Protein AF-A0A7S0J9E9-F1 (afdb_monomer)

Mean predicted aligned error: 8.23 Å

Foldseek 3Di:
DADQQWWFCWQNDTDGNVPDDQQIWFQFPDPPDRTDGRHDDDDDDDDDDQDADQQQWDFDDDPPGGTTITGSDGPLCSVVSNDCNLVVFLLSVVCVVCVPLNVVCCVPPNVVVCVVCVVVLSVCCVPDDPVVNVVVVNVVRVVNNVSSVVSVVVVCVVVVVVVVVVVVVVVVD

Structure (mmCIF, N/CA/C/O backbone):
data_AF-A0A7S0J9E9-F1
#
_entry.id   AF-A0A7S0J9E9-F1
#
loop_
_atom_site.group_PDB
_atom_site.id
_atom_site.type_symbol
_atom_site.label_atom_id
_atom_site.label_alt_id
_atom_site.label_comp_id
_atom_site.label_asym_id
_atom_site.label_entity_id
_atom_site.label_seq_id
_atom_site.pdbx_PDB_ins_code
_atom_site.Cartn_x
_atom_site.Cartn_y
_atom_site.Cartn_z
_atom_site.occupancy
_atom_site.B_iso_or_equiv
_atom_site.auth_seq_id
_atom_site.auth_comp_id
_atom_site.auth_asym_id
_atom_site.auth_atom_id
_atom_site.pdbx_PDB_model_num
ATOM 1 N N . GLU A 1 1 ? -8.603 9.777 10.491 1.00 87.94 1 GLU A N 1
ATOM 2 C CA . GLU A 1 1 ? -9.655 9.579 9.461 1.00 87.94 1 GLU A CA 1
ATOM 3 C C . GLU A 1 1 ? -9.074 8.746 8.320 1.00 87.94 1 GLU A C 1
ATOM 5 O O . GLU A 1 1 ? -7.906 8.942 8.015 1.00 87.94 1 GLU A O 1
ATOM 10 N N . VAL A 1 2 ? -9.827 7.817 7.723 1.00 92.00 2 VAL A N 1
ATOM 11 C CA . VAL A 1 2 ? -9.360 6.977 6.597 1.00 92.00 2 VAL A CA 1
ATOM 12 C C . VAL A 1 2 ? -10.491 6.732 5.595 1.00 92.00 2 VAL A C 1
ATOM 14 O O . VAL A 1 2 ? -11.665 6.909 5.934 1.00 92.00 2 VAL A O 1
ATOM 17 N N . THR A 1 3 ? -10.164 6.319 4.367 1.00 93.12 3 THR A N 1
ATOM 18 C CA . THR A 1 3 ? -11.179 5.934 3.375 1.00 93.12 3 THR A CA 1
ATOM 19 C C . THR A 1 3 ? -11.876 4.617 3.764 1.00 93.12 3 THR A C 1
ATOM 21 O O . THR A 1 3 ? -11.298 3.804 4.488 1.00 93.12 3 THR A O 1
ATOM 24 N N . PRO A 1 4 ? -13.118 4.360 3.301 1.00 95.06 4 PRO A N 1
ATOM 25 C CA . PRO A 1 4 ? -13.883 3.164 3.689 1.00 95.06 4 PRO A CA 1
ATOM 26 C C . PRO A 1 4 ? -13.249 1.816 3.297 1.00 95.06 4 PRO A C 1
ATOM 28 O O . PRO A 1 4 ? -13.615 0.772 3.841 1.00 95.06 4 PRO A O 1
ATOM 31 N N . ASP A 1 5 ? -12.346 1.818 2.323 1.00 93.44 5 ASP A N 1
ATOM 32 C CA . ASP A 1 5 ? -11.598 0.669 1.807 1.00 93.44 5 ASP A CA 1
ATOM 33 C C . ASP A 1 5 ? -10.178 0.550 2.380 1.00 93.44 5 ASP A C 1
ATOM 35 O O . ASP A 1 5 ? -9.480 -0.424 2.093 1.00 93.44 5 ASP A O 1
ATOM 39 N N . HIS A 1 6 ? -9.750 1.510 3.203 1.00 94.31 6 HIS A N 1
ATOM 40 C CA . HIS A 1 6 ? -8.458 1.461 3.871 1.00 94.31 6 HIS A CA 1
ATOM 41 C C . HIS A 1 6 ? -8.443 0.349 4.922 1.00 94.31 6 HIS A C 1
ATOM 43 O O . HIS A 1 6 ? -9.409 0.183 5.671 1.00 94.31 6 HIS A O 1
ATOM 49 N N . MET A 1 7 ? -7.356 -0.416 4.985 1.00 96.19 7 MET A N 1
ATOM 50 C CA . MET A 1 7 ? -7.278 -1.596 5.844 1.00 96.19 7 MET A CA 1
ATOM 51 C C . MET A 1 7 ? -6.747 -1.219 7.227 1.00 96.19 7 MET A C 1
ATOM 53 O O . MET A 1 7 ? -5.610 -0.773 7.367 1.00 96.19 7 MET A O 1
ATOM 57 N N . LEU A 1 8 ? -7.566 -1.427 8.254 1.00 96.50 8 LEU A N 1
ATOM 58 C CA . LEU A 1 8 ? -7.236 -1.192 9.660 1.00 96.50 8 LEU A CA 1
ATOM 59 C C . LEU A 1 8 ? -6.992 -2.526 10.364 1.00 96.50 8 LEU A C 1
ATOM 61 O O . LEU A 1 8 ? -7.658 -3.514 10.047 1.00 96.50 8 LEU A O 1
ATOM 65 N N . LEU A 1 9 ? -6.086 -2.560 11.343 1.00 96.25 9 LEU A N 1
ATOM 66 C CA . LEU A 1 9 ? -5.910 -3.738 12.191 1.00 96.25 9 LEU A CA 1
ATOM 67 C C . LEU A 1 9 ? -7.025 -3.773 13.252 1.00 96.25 9 LEU A C 1
ATOM 69 O O . LEU A 1 9 ? -6.912 -3.187 14.330 1.00 96.25 9 LEU A O 1
ATOM 73 N N . LEU A 1 10 ? -8.136 -4.422 12.896 1.00 96.38 10 LEU A N 1
ATOM 74 C CA . LEU A 1 10 ? -9.370 -4.509 13.673 1.00 96.38 10 LEU A CA 1
ATOM 75 C C . LEU A 1 10 ? -9.471 -5.869 14.357 1.00 96.38 10 LEU A C 1
ATOM 77 O O . LEU A 1 10 ? -9.453 -6.904 13.695 1.00 96.38 10 LEU A O 1
ATOM 81 N N . ASN A 1 11 ? -9.607 -5.882 15.683 1.00 96.06 11 ASN A N 1
ATOM 82 C CA . ASN A 1 11 ? -9.652 -7.110 16.485 1.00 96.06 11 ASN A CA 1
ATOM 83 C C . ASN A 1 11 ? -8.489 -8.074 16.153 1.00 96.06 11 ASN A C 1
ATOM 85 O O . ASN A 1 11 ? -8.671 -9.289 16.117 1.00 96.06 11 ASN A O 1
ATOM 89 N N . GLY A 1 12 ? -7.305 -7.525 15.856 1.00 94.12 12 GLY A N 1
ATOM 90 C CA . GLY A 1 12 ? -6.114 -8.294 15.483 1.00 94.12 12 GLY A CA 1
ATOM 91 C C . GLY A 1 12 ? -6.055 -8.776 14.027 1.00 94.12 12 GLY A C 1
ATOM 92 O O . GLY A 1 12 ? -5.113 -9.482 13.676 1.00 94.12 12 GLY A O 1
ATOM 93 N N . VAL A 1 13 ? -7.008 -8.402 13.164 1.00 94.50 13 VAL A N 1
ATOM 94 C CA . VAL A 1 13 ? -7.026 -8.780 11.739 1.00 94.50 13 VAL A CA 1
ATOM 95 C C . VAL A 1 13 ? -7.167 -7.544 10.853 1.00 94.50 13 VAL A C 1
ATOM 97 O O . VAL A 1 13 ? -7.962 -6.652 11.134 1.00 94.50 13 VAL A O 1
ATOM 100 N N . PHE A 1 14 ? -6.404 -7.481 9.759 1.00 95.75 14 PHE A N 1
ATOM 101 C CA . PHE A 1 14 ? -6.577 -6.416 8.774 1.00 95.75 14 PHE A CA 1
ATOM 102 C C . PHE A 1 14 ? -7.934 -6.544 8.078 1.00 95.75 14 PHE A C 1
ATOM 104 O O . PHE A 1 14 ? -8.204 -7.537 7.402 1.00 95.75 14 PHE A O 1
ATOM 111 N N . ALA A 1 15 ? -8.773 -5.523 8.224 1.00 96.38 15 ALA A N 1
ATOM 112 C CA . ALA A 1 15 ? -10.095 -5.450 7.617 1.00 96.38 15 ALA A CA 1
ATOM 113 C C . ALA A 1 15 ? -10.396 -4.014 7.151 1.00 96.38 15 ALA A C 1
ATOM 115 O O . ALA A 1 15 ? -9.875 -3.057 7.735 1.00 96.38 15 ALA A O 1
ATOM 116 N N . PRO A 1 16 ? -11.218 -3.830 6.104 1.00 96.56 16 PRO A N 1
ATOM 117 C CA . PRO A 1 16 ? -11.486 -2.503 5.567 1.00 96.56 16 PRO A CA 1
ATOM 118 C C . PRO A 1 16 ? -12.273 -1.656 6.572 1.00 96.56 16 PRO A C 1
ATOM 120 O O . PRO A 1 16 ? -13.172 -2.145 7.254 1.00 96.56 16 PRO A O 1
ATOM 123 N N . ALA A 1 17 ? -11.996 -0.356 6.636 1.00 95.56 17 ALA A N 1
ATOM 124 C CA . ALA A 1 17 ? -12.594 0.544 7.622 1.00 95.56 17 ALA A CA 1
ATOM 125 C C . ALA A 1 17 ? -14.136 0.516 7.626 1.00 95.56 17 ALA A C 1
ATOM 127 O O . ALA A 1 17 ? -14.756 0.644 8.680 1.00 95.56 17 ALA A O 1
ATOM 128 N N . ARG A 1 18 ? -14.788 0.261 6.481 1.00 96.25 18 ARG A N 1
ATOM 129 C CA . ARG A 1 18 ? -16.257 0.119 6.392 1.00 96.25 18 ARG A CA 1
ATOM 130 C C . ARG A 1 18 ? -16.844 -1.056 7.185 1.00 96.25 18 ARG A C 1
ATOM 132 O O . ARG A 1 18 ? -18.048 -1.075 7.459 1.00 96.25 18 ARG A O 1
ATOM 139 N N . THR A 1 19 ? -16.036 -2.050 7.553 1.00 96.44 19 THR A N 1
ATOM 140 C CA . THR A 1 19 ? -16.480 -3.165 8.402 1.00 96.44 19 THR A CA 1
ATOM 141 C C . THR A 1 19 ? -16.330 -2.867 9.890 1.00 96.44 19 THR A C 1
ATOM 143 O O . THR A 1 19 ? -16.837 -3.638 10.701 1.00 96.44 19 THR A O 1
ATOM 146 N N . ALA A 1 20 ? -15.698 -1.751 10.269 1.00 96.50 20 ALA A N 1
ATOM 147 C CA . ALA A 1 20 ? -15.583 -1.334 11.661 1.00 96.50 20 ALA A CA 1
ATOM 148 C C . ALA A 1 20 ? -16.963 -1.106 12.300 1.00 96.50 20 ALA A C 1
ATOM 150 O O . ALA A 1 20 ? -17.922 -0.683 11.644 1.00 96.50 20 ALA A O 1
ATOM 151 N N . ARG A 1 21 ? -17.073 -1.398 13.596 1.00 97.19 21 ARG A N 1
ATOM 152 C CA . ARG A 1 21 ? -18.290 -1.220 14.396 1.00 97.19 21 ARG A CA 1
ATOM 153 C C . ARG A 1 21 ? -17.914 -0.659 15.761 1.00 97.19 21 ARG A C 1
ATOM 155 O O . ARG A 1 21 ? -16.818 -0.916 16.250 1.00 97.19 21 ARG A O 1
ATOM 162 N N . VAL A 1 22 ? -18.840 0.074 16.375 1.00 97.88 22 VAL A N 1
ATOM 163 C CA . VAL A 1 22 ? -18.714 0.496 17.777 1.00 97.88 22 VAL A CA 1
ATOM 164 C C . VAL A 1 22 ? -18.476 -0.738 18.652 1.00 97.88 22 VAL A C 1
ATOM 166 O O . VAL A 1 22 ? -19.137 -1.761 18.475 1.00 97.88 22 VAL A O 1
ATOM 169 N N . GLY A 1 23 ? -17.501 -0.652 19.554 1.00 96.69 23 GLY A N 1
ATOM 170 C CA . GLY A 1 23 ? -17.049 -1.747 20.413 1.00 96.69 23 GLY A CA 1
ATOM 171 C C . GLY A 1 23 ? -15.959 -2.645 19.816 1.00 96.69 23 GLY A C 1
ATOM 172 O O . GLY A 1 23 ? -15.345 -3.398 20.566 1.00 96.69 23 GLY A O 1
ATOM 173 N N . ALA A 1 24 ? -15.667 -2.566 18.511 1.00 97.00 24 ALA A N 1
ATOM 174 C CA . ALA A 1 24 ? -14.496 -3.242 17.948 1.00 97.00 24 ALA A CA 1
ATOM 175 C C . ALA A 1 24 ? -13.194 -2.587 18.441 1.00 97.00 24 ALA A C 1
ATOM 177 O O . ALA A 1 24 ? -13.179 -1.406 18.792 1.00 97.00 24 ALA A O 1
ATOM 178 N N . LEU A 1 25 ? -12.105 -3.352 18.446 1.00 97.00 25 LEU A N 1
ATOM 179 C CA . LEU A 1 25 ? -10.788 -2.911 18.891 1.00 97.00 25 LEU A CA 1
ATOM 180 C C . LEU A 1 25 ? -9.916 -2.514 17.698 1.00 97.00 25 LEU A C 1
ATOM 182 O O . LEU A 1 25 ? -9.769 -3.283 16.752 1.00 97.00 25 LEU A O 1
ATOM 186 N N . LEU A 1 26 ? -9.311 -1.335 17.769 1.00 95.69 26 LEU A N 1
ATOM 187 C CA . LEU A 1 26 ? -8.249 -0.864 16.883 1.00 95.69 26 LEU A CA 1
ATOM 188 C C . LEU A 1 26 ? -6.906 -1.139 17.546 1.00 95.69 26 LEU A C 1
ATOM 190 O O . LEU A 1 26 ? -6.703 -0.695 18.674 1.00 95.69 26 LEU A O 1
ATOM 194 N N . SER A 1 27 ? -5.979 -1.817 16.873 1.00 96.19 27 SER A N 1
ATOM 195 C CA . SER A 1 27 ? -4.621 -1.960 17.409 1.00 96.19 27 SER A CA 1
ATOM 196 C C . SER A 1 27 ? -3.931 -0.603 17.508 1.00 96.19 27 SER A C 1
ATOM 198 O O . SER A 1 27 ? -3.865 0.154 16.534 1.00 96.19 27 SER A O 1
ATOM 200 N N . ALA A 1 28 ? -3.415 -0.310 18.697 1.00 93.31 28 ALA A N 1
ATOM 201 C CA . ALA A 1 28 ? -2.696 0.918 18.967 1.00 93.31 28 ALA A CA 1
ATOM 202 C C . ALA A 1 28 ? -1.300 0.866 18.334 1.00 93.31 28 ALA A C 1
ATOM 204 O O . ALA A 1 28 ? -0.635 -0.168 18.320 1.00 93.31 28 ALA A O 1
ATOM 205 N N . GLY A 1 29 ? -0.860 1.999 17.795 1.00 86.62 29 GLY A N 1
ATOM 206 C CA . GLY A 1 29 ? 0.518 2.221 17.362 1.00 86.62 29 G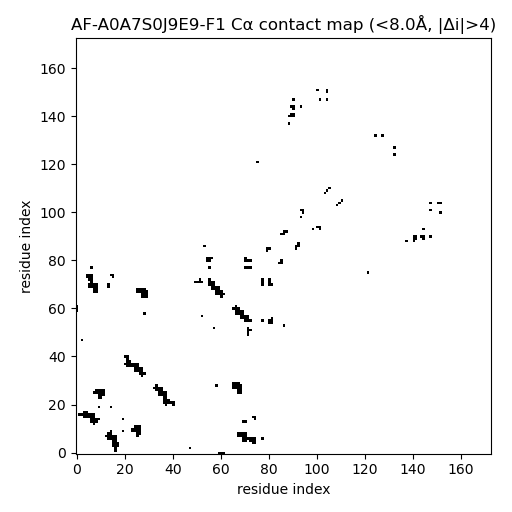LY A CA 1
ATOM 207 C C . GLY A 1 29 ? 1.382 2.913 18.417 1.00 86.62 29 GLY A C 1
ATOM 208 O O . GLY A 1 29 ? 2.577 3.100 18.198 1.00 86.62 29 GLY A O 1
ATOM 209 N N . ALA A 1 30 ? 0.777 3.336 19.529 1.00 78.69 30 ALA A N 1
ATOM 210 C CA . ALA A 1 30 ? 1.431 4.062 20.608 1.00 78.69 30 ALA A CA 1
ATOM 211 C C . ALA A 1 30 ? 1.802 3.123 21.772 1.00 78.69 30 ALA A C 1
ATOM 213 O O . ALA A 1 30 ? 1.050 2.197 22.059 1.00 78.69 30 ALA A O 1
ATOM 214 N N . PRO A 1 31 ? 2.894 3.386 22.518 1.00 73.06 31 PRO A N 1
ATOM 215 C CA . PRO A 1 31 ? 3.284 2.577 23.683 1.00 73.06 31 PRO A CA 1
ATOM 216 C C . PRO A 1 31 ? 2.304 2.640 24.866 1.00 73.06 31 PRO A C 1
ATOM 218 O O . PRO A 1 31 ? 2.503 1.966 25.872 1.00 73.06 31 PRO A O 1
ATOM 221 N N . THR A 1 32 ? 1.308 3.521 24.798 1.00 77.81 32 THR A N 1
ATOM 222 C CA . THR A 1 32 ? 0.388 3.854 25.891 1.00 77.81 32 THR A CA 1
ATOM 223 C C . THR A 1 32 ? -0.789 2.889 26.013 1.00 77.81 32 THR A C 1
ATOM 225 O O . THR A 1 32 ? -1.454 2.890 27.048 1.00 77.81 32 THR A O 1
ATOM 228 N N . ALA A 1 33 ? -1.050 2.069 24.994 1.00 81.38 33 ALA A N 1
ATOM 229 C CA . ALA A 1 33 ? -2.101 1.059 24.988 1.00 81.38 33 ALA A CA 1
ATOM 230 C C . ALA A 1 33 ? -1.781 -0.035 23.961 1.00 81.38 33 ALA A C 1
ATOM 232 O O . ALA A 1 33 ? -1.063 0.216 23.001 1.00 81.38 33 ALA A O 1
ATOM 233 N N . ASP A 1 34 ? -2.370 -1.222 24.119 1.00 87.62 34 ASP A N 1
ATOM 234 C CA . ASP A 1 34 ? -2.303 -2.280 23.098 1.00 87.62 34 ASP A CA 1
ATOM 235 C C . ASP A 1 34 ? -3.402 -2.109 22.029 1.00 87.62 34 ASP A C 1
ATOM 237 O O . ASP A 1 34 ? -3.234 -2.471 20.860 1.00 87.62 34 ASP A O 1
ATOM 241 N N . ALA A 1 35 ? -4.552 -1.546 22.421 1.00 93.25 35 ALA A N 1
ATOM 242 C CA . ALA A 1 35 ? -5.688 -1.301 21.541 1.00 93.25 35 ALA A CA 1
ATOM 243 C C . ALA A 1 35 ? -6.645 -0.225 22.082 1.00 93.25 35 ALA A C 1
ATOM 245 O O . ALA A 1 35 ? -6.725 0.008 23.288 1.00 93.25 35 ALA A O 1
ATOM 246 N N . TYR A 1 36 ? -7.439 0.360 21.183 1.00 93.94 36 TYR A N 1
ATOM 247 C CA . TYR A 1 36 ? -8.510 1.312 21.480 1.00 93.94 36 TYR A CA 1
ATOM 248 C C . TYR A 1 36 ? -9.870 0.752 21.063 1.00 93.94 36 TYR A C 1
ATOM 250 O O . TYR A 1 36 ? -10.032 0.276 19.940 1.00 93.94 36 TYR A O 1
ATOM 258 N N . ALA A 1 37 ? -10.877 0.843 21.932 1.00 95.75 37 ALA A N 1
ATOM 259 C CA . ALA A 1 37 ? -12.247 0.498 21.563 1.00 95.75 37 ALA A CA 1
ATOM 260 C C . ALA A 1 37 ? -12.900 1.633 20.761 1.00 95.75 37 ALA A C 1
ATOM 262 O O . ALA A 1 37 ? -12.851 2.800 21.155 1.00 95.75 37 ALA A O 1
ATOM 263 N N . ILE A 1 38 ? -13.561 1.294 19.655 1.00 96.12 38 ILE A N 1
ATOM 264 C CA . ILE A 1 38 ? -14.289 2.267 18.837 1.00 96.12 38 ILE A CA 1
ATOM 265 C C . ILE A 1 38 ? -15.531 2.728 19.599 1.00 96.12 38 ILE A C 1
ATOM 267 O O . ILE A 1 38 ? -16.494 1.976 19.738 1.00 96.12 38 ILE A O 1
ATOM 271 N N . ALA A 1 39 ? -15.533 3.977 20.058 1.00 96.25 39 ALA A N 1
ATOM 272 C CA . ALA A 1 39 ? -16.683 4.568 20.742 1.00 96.25 39 ALA A CA 1
ATOM 273 C C . ALA A 1 39 ? -17.746 5.103 19.766 1.00 96.25 39 ALA A C 1
ATOM 275 O O . ALA A 1 39 ? -18.941 5.037 20.046 1.00 96.25 39 ALA A O 1
ATOM 276 N N . ALA A 1 40 ? -17.319 5.626 18.615 1.00 95.31 40 ALA A N 1
ATOM 277 C CA . ALA A 1 40 ? -18.192 6.223 17.609 1.00 95.31 40 ALA A CA 1
ATOM 278 C C . ALA A 1 40 ? -17.564 6.138 16.212 1.00 95.31 40 ALA A C 1
ATOM 280 O O . ALA A 1 40 ? -16.347 6.023 16.072 1.00 95.31 40 ALA A O 1
ATOM 281 N N . ILE A 1 41 ? -18.406 6.219 15.179 1.00 95.38 41 ILE A N 1
ATOM 282 C CA . ILE A 1 41 ? -17.998 6.281 13.771 1.00 95.38 41 ILE A CA 1
ATOM 283 C C . ILE A 1 41 ? -18.737 7.451 13.123 1.00 95.38 41 ILE A C 1
ATOM 285 O O . ILE A 1 41 ? -19.947 7.598 13.294 1.00 95.38 41 ILE A O 1
ATOM 289 N N . SER A 1 42 ? -18.012 8.277 12.377 1.00 94.12 42 SER A N 1
ATOM 290 C CA . SER A 1 42 ? -18.554 9.403 11.620 1.00 94.12 42 SER A CA 1
ATOM 291 C C . SER A 1 42 ? -17.956 9.433 10.212 1.00 94.12 42 SER A C 1
ATOM 293 O O . SER A 1 42 ? -16.967 8.758 9.925 1.00 94.12 42 SER A O 1
ATOM 295 N N . HIS A 1 43 ? -18.579 10.198 9.313 1.00 92.88 43 HIS A N 1
ATOM 296 C CA . HIS A 1 43 ? -18.148 10.319 7.922 1.00 92.88 43 HIS A CA 1
ATOM 297 C C . HIS A 1 43 ? -17.827 11.771 7.581 1.00 92.88 43 HIS A C 1
ATOM 299 O O . HIS A 1 43 ? -18.576 12.686 7.924 1.00 92.88 43 HIS A O 1
ATOM 305 N N . 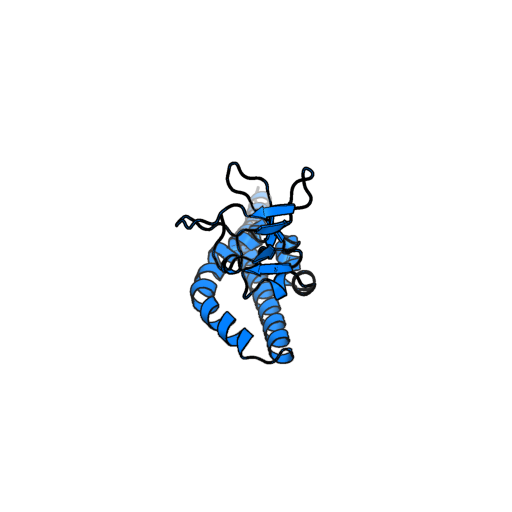ARG A 1 44 ? -16.730 11.966 6.850 1.00 90.56 44 ARG A N 1
ATOM 306 C CA . ARG A 1 44 ? -16.278 13.261 6.344 1.00 90.56 44 ARG A CA 1
ATOM 307 C C . ARG A 1 44 ? -15.713 13.093 4.932 1.00 90.56 44 ARG A C 1
ATOM 309 O O . ARG A 1 44 ? -15.313 11.999 4.545 1.00 90.56 44 ARG A O 1
ATOM 316 N N . ARG A 1 45 ? -15.700 14.183 4.163 1.00 91.25 45 ARG A N 1
ATOM 317 C CA . ARG A 1 45 ? -14.945 14.304 2.908 1.00 91.25 45 ARG A CA 1
ATOM 318 C C . ARG A 1 45 ? -13.743 15.218 3.130 1.00 91.25 45 ARG A C 1
ATOM 320 O O . ARG A 1 45 ? -13.887 16.261 3.762 1.00 91.25 45 ARG A O 1
ATOM 327 N N . GLY A 1 46 ? -12.592 14.834 2.596 1.00 87.06 46 GLY A N 1
ATOM 328 C CA . GLY A 1 46 ? -11.338 15.570 2.715 1.00 87.06 46 GLY A CA 1
ATOM 329 C C . GLY A 1 46 ? -10.314 15.073 1.699 1.00 87.06 46 GLY A C 1
ATOM 330 O O . GLY A 1 46 ? -10.617 14.183 0.902 1.00 87.06 46 GLY A O 1
ATOM 331 N N . GLY A 1 47 ? -9.119 15.664 1.724 1.00 87.31 47 GLY A N 1
ATOM 332 C CA . GLY A 1 47 ? -7.985 15.168 0.946 1.00 87.31 47 GLY A CA 1
ATOM 333 C C . GLY A 1 47 ? -7.553 13.774 1.407 1.00 87.31 47 GLY A C 1
ATOM 334 O O . GLY A 1 47 ? -7.780 13.397 2.557 1.00 87.31 47 GLY A O 1
ATOM 335 N N . ILE A 1 48 ? -6.938 13.016 0.501 1.00 85.50 48 ILE A N 1
ATOM 336 C CA . ILE A 1 48 ? -6.427 11.670 0.770 1.00 85.50 48 ILE A CA 1
ATOM 337 C C . ILE A 1 48 ? -4.905 11.721 0.673 1.00 85.50 48 ILE A C 1
ATOM 339 O O . ILE A 1 48 ? -4.364 12.138 -0.347 1.00 85.50 48 ILE A O 1
ATOM 343 N N . THR A 1 49 ? -4.231 11.257 1.720 1.00 84.12 49 THR A N 1
ATOM 344 C CA . THR A 1 49 ? -2.781 11.052 1.740 1.00 84.12 49 THR A CA 1
ATOM 345 C C . THR A 1 49 ? -2.532 9.574 2.006 1.00 84.12 49 THR A C 1
ATOM 347 O O . THR A 1 49 ? -2.970 9.069 3.037 1.00 84.12 49 THR A O 1
ATOM 350 N N . ASN A 1 50 ? -1.847 8.878 1.094 1.00 83.12 50 ASN A N 1
ATOM 351 C CA . ASN A 1 50 ? -1.553 7.449 1.235 1.00 83.12 50 ASN A CA 1
ATOM 352 C C . ASN A 1 50 ? -0.064 7.156 0.993 1.00 83.12 50 ASN A C 1
ATOM 354 O O . ASN A 1 50 ? 0.313 6.769 -0.115 1.00 83.12 50 ASN A O 1
ATOM 358 N N . PRO A 1 51 ? 0.807 7.373 1.991 1.00 82.12 51 PRO A N 1
ATOM 359 C CA . PRO A 1 51 ? 2.220 7.101 1.821 1.00 82.12 51 PRO A CA 1
ATOM 360 C C . PRO A 1 51 ? 2.485 5.592 1.901 1.00 82.12 51 PRO A C 1
ATOM 362 O O . PRO A 1 51 ? 1.934 4.882 2.744 1.00 82.12 51 PRO A O 1
ATOM 365 N N . LEU A 1 52 ? 3.362 5.104 1.026 1.00 82.50 52 LEU A N 1
ATOM 366 C CA . LEU A 1 52 ? 3.800 3.711 1.010 1.00 82.50 52 LEU A CA 1
ATOM 367 C C . LEU A 1 52 ? 5.041 3.533 1.890 1.00 82.50 52 LEU A C 1
ATOM 369 O O . LEU A 1 52 ? 5.974 4.332 1.845 1.00 82.50 52 LEU A O 1
ATOM 373 N N . THR A 1 53 ? 5.060 2.460 2.677 1.00 86.31 53 THR A N 1
ATOM 374 C CA . THR A 1 53 ? 6.161 2.101 3.578 1.00 86.31 53 THR A CA 1
ATOM 375 C C . THR A 1 53 ? 6.727 0.730 3.217 1.00 86.31 53 THR A C 1
ATOM 377 O O . THR A 1 53 ? 6.069 -0.100 2.585 1.00 86.31 53 THR A O 1
ATOM 380 N N . ASP A 1 54 ? 7.952 0.469 3.662 1.00 81.12 54 ASP A N 1
ATOM 381 C CA . ASP A 1 54 ? 8.686 -0.785 3.452 1.00 81.12 54 ASP A CA 1
ATOM 382 C C . ASP A 1 54 ? 8.140 -1.972 4.287 1.00 81.12 54 ASP A C 1
ATOM 384 O O . ASP A 1 54 ? 8.406 -3.156 4.030 1.00 81.12 54 ASP A O 1
ATOM 388 N N . THR A 1 55 ? 7.353 -1.665 5.316 1.00 85.44 55 THR A N 1
ATOM 389 C CA . THR A 1 55 ? 6.644 -2.645 6.141 1.00 85.44 55 THR A CA 1
ATOM 390 C C . THR A 1 55 ? 5.267 -3.000 5.601 1.00 85.44 55 THR A C 1
ATOM 392 O O . THR A 1 55 ? 4.684 -3.970 6.076 1.00 85.44 55 THR A O 1
ATOM 395 N N . GLY A 1 56 ? 4.739 -2.242 4.635 1.00 88.31 56 GLY A N 1
ATOM 396 C CA . GLY A 1 56 ? 3.345 -2.371 4.203 1.00 88.31 56 GLY A CA 1
ATOM 397 C C . GLY A 1 56 ? 2.342 -1.867 5.248 1.00 88.31 56 GLY A C 1
ATOM 398 O O . GLY A 1 56 ? 1.134 -1.991 5.051 1.00 88.31 56 GLY A O 1
ATOM 399 N N . THR A 1 57 ? 2.829 -1.291 6.352 1.00 93.44 57 THR A N 1
ATOM 400 C CA . THR A 1 57 ? 2.023 -0.755 7.453 1.00 93.44 57 THR A CA 1
ATOM 401 C C . THR A 1 57 ? 2.364 0.697 7.738 1.00 93.44 57 THR A C 1
ATOM 403 O O . THR A 1 57 ? 3.489 1.146 7.518 1.00 93.44 57 THR A O 1
ATOM 406 N N . ILE A 1 58 ? 1.387 1.433 8.244 1.00 93.25 58 ILE A N 1
ATOM 407 C CA . ILE A 1 58 ? 1.508 2.827 8.637 1.00 93.25 58 ILE A CA 1
ATOM 408 C C . ILE A 1 58 ? 0.818 3.040 9.978 1.00 93.25 58 ILE A C 1
ATOM 410 O O . ILE A 1 58 ? -0.167 2.379 10.309 1.00 93.25 58 ILE A O 1
ATOM 414 N N . LEU A 1 59 ? 1.346 3.986 10.746 1.00 93.25 59 LEU A N 1
ATOM 415 C CA . LEU A 1 59 ? 0.648 4.542 11.890 1.00 93.25 59 LEU A CA 1
ATOM 416 C C . LEU A 1 59 ? -0.228 5.700 11.414 1.00 93.25 59 LEU A C 1
ATOM 418 O O . LEU A 1 59 ? 0.282 6.751 11.031 1.00 93.25 59 LEU A O 1
ATOM 422 N N . ALA A 1 60 ? -1.539 5.480 11.398 1.00 92.06 60 ALA A N 1
ATOM 423 C CA . ALA A 1 60 ? -2.519 6.465 10.967 1.00 92.06 60 ALA A CA 1
ATOM 424 C C . ALA A 1 60 ? -3.111 7.184 12.183 1.00 92.06 60 ALA A C 1
ATOM 426 O O . ALA A 1 60 ? -3.591 6.545 13.115 1.00 92.06 60 ALA A O 1
ATOM 427 N N . ALA A 1 61 ? -3.108 8.512 12.156 1.00 90.56 61 ALA A N 1
ATOM 428 C CA . ALA A 1 61 ? -3.705 9.368 13.174 1.00 90.56 61 ALA A CA 1
ATOM 429 C C . ALA A 1 61 ? -4.343 10.589 12.503 1.00 90.56 61 ALA A C 1
ATOM 431 O O . ALA A 1 61 ? -3.958 10.967 11.394 1.00 90.56 61 ALA A O 1
ATOM 432 N N . ASP A 1 62 ? -5.319 11.210 13.163 1.00 85.69 62 ASP A N 1
ATOM 433 C CA . ASP A 1 62 ? -5.634 12.612 12.870 1.00 85.69 62 ASP A CA 1
ATOM 434 C C . ASP A 1 62 ? -4.664 13.544 13.624 1.00 85.69 62 ASP A C 1
ATOM 436 O O . ASP A 1 62 ? -3.787 13.079 14.347 1.00 85.69 62 ASP A O 1
ATOM 440 N N . ALA A 1 63 ? -4.791 14.862 13.449 1.00 83.00 63 ALA A N 1
ATOM 441 C CA . ALA A 1 63 ? -3.867 15.837 14.042 1.00 83.00 63 ALA A CA 1
ATOM 442 C C . ALA A 1 63 ? -3.774 15.786 15.583 1.00 83.00 63 ALA A C 1
ATOM 444 O O . ALA A 1 63 ? -2.811 16.295 16.151 1.00 83.00 63 ALA A O 1
ATOM 445 N N . SER A 1 64 ? -4.776 15.215 16.251 1.00 82.00 64 SER A N 1
ATOM 446 C CA . SER A 1 64 ? -4.914 15.165 17.711 1.00 82.00 64 SER A CA 1
ATOM 447 C C . SER A 1 64 ? -5.129 13.756 18.271 1.00 82.00 64 SER A C 1
ATOM 449 O O . SER A 1 64 ? -5.191 13.590 19.487 1.00 82.00 64 SER A O 1
ATOM 451 N N . GLY A 1 65 ? -5.300 12.762 17.405 1.00 84.81 65 GLY A N 1
ATOM 452 C CA . GLY A 1 65 ? -5.625 11.393 17.763 1.00 84.81 65 GLY A CA 1
ATOM 453 C C . GLY A 1 65 ? -4.383 10.545 17.987 1.00 84.81 65 GLY A C 1
ATOM 454 O O . GLY A 1 65 ? -3.327 10.783 17.401 1.00 84.81 65 GLY A O 1
ATOM 455 N N . ASP A 1 66 ? -4.536 9.511 18.806 1.00 90.38 66 ASP A N 1
ATOM 456 C CA . ASP A 1 66 ? -3.492 8.512 18.969 1.00 90.38 66 ASP A CA 1
ATOM 457 C C . ASP A 1 66 ? -3.332 7.680 17.682 1.00 90.38 66 ASP A C 1
ATOM 459 O O . ASP A 1 66 ? -4.326 7.356 17.017 1.00 90.38 66 ASP A O 1
ATOM 463 N N . PRO A 1 67 ? -2.094 7.306 17.316 1.00 92.94 67 PRO A N 1
ATOM 464 C CA . PRO A 1 67 ? -1.848 6.501 16.134 1.00 92.94 67 PRO A CA 1
ATOM 465 C C . PRO A 1 67 ? -2.418 5.091 16.275 1.00 92.94 67 PRO A C 1
ATOM 467 O O . PRO A 1 67 ? -2.221 4.413 17.285 1.00 92.94 67 PRO A O 1
ATOM 470 N N . ILE A 1 68 ? -3.046 4.618 15.203 1.00 94.19 68 ILE A N 1
ATOM 471 C CA . ILE A 1 68 ? -3.512 3.240 15.042 1.00 94.19 68 ILE A CA 1
ATOM 472 C C . ILE A 1 68 ? -2.758 2.544 13.914 1.00 94.19 68 ILE A C 1
ATOM 474 O O . ILE A 1 68 ? -2.289 3.181 12.969 1.00 94.19 68 ILE A O 1
ATOM 478 N N . VAL A 1 69 ? -2.659 1.221 13.996 1.00 95.12 69 VAL A N 1
ATOM 479 C CA . VAL A 1 69 ? -2.014 0.417 12.955 1.00 95.12 69 VAL A CA 1
ATOM 480 C C . VAL A 1 69 ? -2.956 0.246 11.761 1.00 95.12 69 VAL A C 1
ATOM 482 O O . VAL A 1 69 ? -4.065 -0.284 11.887 1.00 95.12 69 VAL A O 1
ATOM 485 N N . ALA A 1 70 ? -2.487 0.650 10.585 1.00 94.81 70 ALA A N 1
ATOM 486 C CA . ALA A 1 70 ? -3.165 0.481 9.306 1.00 94.81 70 ALA A CA 1
ATOM 487 C C . ALA A 1 70 ? -2.207 -0.097 8.253 1.00 94.81 70 ALA A C 1
ATOM 489 O O . ALA A 1 70 ? -0.987 -0.056 8.420 1.00 94.81 70 ALA A O 1
ATOM 490 N N . ALA A 1 71 ? -2.744 -0.660 7.173 1.00 94.25 71 ALA A N 1
ATOM 491 C CA . ALA A 1 71 ? -1.937 -1.040 6.017 1.00 94.25 71 ALA A CA 1
ATOM 492 C C . ALA A 1 71 ? -1.746 0.167 5.091 1.00 94.25 71 ALA A C 1
ATOM 494 O O . ALA A 1 71 ? -2.625 1.013 4.973 1.00 94.25 71 ALA A O 1
ATOM 495 N N . THR A 1 72 ? -0.624 0.228 4.378 1.00 91.19 72 THR A N 1
ATOM 496 C CA . THR A 1 72 ? -0.403 1.258 3.342 1.00 91.19 72 THR A CA 1
ATOM 497 C C . THR A 1 72 ? -1.182 0.976 2.056 1.00 91.19 72 THR A C 1
ATOM 499 O O . THR A 1 72 ? -1.395 1.861 1.227 1.00 91.19 72 THR A O 1
ATOM 502 N N . GLY A 1 73 ? -1.619 -0.272 1.879 1.00 86.44 73 GLY A N 1
ATOM 503 C CA . GLY A 1 73 ? -2.551 -0.674 0.835 1.00 86.44 73 GLY A CA 1
ATOM 504 C C . GLY A 1 73 ? -3.999 -0.564 1.292 1.00 86.44 73 GLY A C 1
ATOM 505 O O . GLY A 1 73 ? -4.334 -0.876 2.434 1.00 86.44 73 GLY A O 1
ATOM 506 N N . ASN A 1 74 ? -4.882 -0.207 0.367 1.00 87.94 74 ASN A N 1
ATOM 507 C CA . ASN A 1 74 ? -6.304 -0.482 0.524 1.00 87.94 74 ASN A CA 1
ATOM 508 C C . ASN A 1 74 ? -6.606 -1.960 0.233 1.00 87.94 74 ASN A C 1
ATOM 510 O O . ASN A 1 74 ? -5.727 -2.753 -0.107 1.00 87.94 74 ASN A O 1
ATOM 514 N N . GLU A 1 75 ? -7.866 -2.345 0.372 1.00 88.31 75 GLU A N 1
ATOM 515 C CA . GLU A 1 75 ? -8.291 -3.745 0.350 1.00 88.31 75 GLU A CA 1
ATOM 516 C C . GLU A 1 75 ? -7.899 -4.572 -0.878 1.00 88.31 75 GLU A C 1
ATOM 518 O O . GLU A 1 75 ? -7.735 -5.784 -0.754 1.00 88.31 75 GLU A O 1
ATOM 523 N N . TRP A 1 76 ? -7.729 -3.955 -2.052 1.00 85.44 76 TRP A N 1
ATOM 524 C CA . TRP A 1 76 ? -7.342 -4.697 -3.253 1.00 85.44 76 TRP A CA 1
ATOM 525 C C . TRP A 1 76 ? -5.841 -4.996 -3.302 1.00 85.44 76 TRP A C 1
ATOM 527 O O . TRP A 1 76 ? -5.442 -5.902 -4.033 1.00 85.44 76 TRP A O 1
ATOM 537 N N . LEU A 1 77 ? -5.018 -4.250 -2.557 1.00 85.50 77 LEU A N 1
ATOM 538 C CA . LEU A 1 77 ? -3.555 -4.304 -2.619 1.00 85.50 77 LEU A CA 1
ATOM 539 C C . LEU A 1 77 ? -2.903 -4.734 -1.295 1.00 85.50 77 LEU A C 1
ATOM 541 O O . LEU A 1 77 ? -1.749 -5.163 -1.288 1.00 85.50 77 LEU A O 1
ATOM 545 N N . ALA A 1 78 ? -3.618 -4.628 -0.175 1.00 88.56 78 ALA A N 1
ATOM 546 C CA . ALA A 1 78 ? -3.080 -4.890 1.156 1.00 88.56 78 ALA A CA 1
ATOM 547 C C . ALA A 1 78 ? -2.536 -6.315 1.316 1.00 88.56 78 ALA A C 1
ATOM 549 O O . ALA A 1 78 ? -1.499 -6.496 1.941 1.00 88.56 78 ALA A O 1
ATOM 550 N N . ASP A 1 79 ? -3.170 -7.319 0.711 1.00 87.50 79 ASP A N 1
ATOM 551 C CA . ASP A 1 79 ? -2.676 -8.701 0.695 1.00 87.50 79 ASP A CA 1
ATOM 552 C C . ASP A 1 79 ? -1.288 -8.818 0.047 1.00 87.50 79 ASP A C 1
ATOM 554 O O . ASP A 1 79 ? -0.428 -9.543 0.544 1.00 87.50 79 ASP A O 1
ATOM 558 N N . VAL A 1 80 ? -1.037 -8.070 -1.031 1.00 86.44 80 VAL A N 1
ATOM 559 C CA . VAL A 1 80 ? 0.268 -8.033 -1.697 1.00 86.44 80 VAL A CA 1
ATOM 560 C C . VAL A 1 80 ? 1.268 -7.259 -0.845 1.00 86.44 80 VAL A C 1
ATOM 562 O O . VAL A 1 80 ? 2.360 -7.769 -0.598 1.00 86.44 80 VAL A O 1
ATOM 565 N N . LEU A 1 81 ? 0.907 -6.066 -0.363 1.00 87.62 81 LEU A N 1
ATOM 566 C CA . LEU A 1 81 ? 1.822 -5.186 0.375 1.00 87.62 81 LEU A CA 1
ATOM 567 C C . LEU A 1 81 ? 2.215 -5.717 1.756 1.00 87.62 81 LEU A C 1
ATOM 569 O O . LEU A 1 81 ? 3.346 -5.503 2.183 1.00 87.62 81 LEU A O 1
ATOM 573 N N . LEU A 1 82 ? 1.317 -6.439 2.427 1.00 89.38 82 LEU A N 1
ATOM 574 C CA . LEU A 1 82 ? 1.593 -7.094 3.709 1.00 89.38 82 LEU A CA 1
ATOM 575 C C . LEU A 1 82 ? 2.319 -8.439 3.542 1.00 89.38 82 LEU A C 1
ATOM 577 O O . LEU A 1 82 ? 2.806 -9.007 4.520 1.00 89.38 82 LEU A O 1
ATOM 581 N N . SER A 1 83 ? 2.401 -8.973 2.320 1.00 86.81 83 SER A N 1
ATOM 582 C CA . SER A 1 83 ? 3.142 -10.206 2.050 1.00 86.81 83 SER A CA 1
ATOM 583 C C . SER A 1 83 ? 4.656 -9.971 1.973 1.00 86.81 83 SER A C 1
ATOM 585 O O . SER A 1 83 ? 5.156 -8.851 1.908 1.00 86.81 83 SER A O 1
ATOM 587 N N . ALA A 1 84 ? 5.423 -11.059 1.883 1.00 83.94 84 ALA A N 1
ATOM 588 C CA . ALA A 1 84 ? 6.855 -10.979 1.598 1.00 83.94 84 ALA A CA 1
ATOM 589 C C . ALA A 1 84 ? 7.177 -10.623 0.130 1.00 83.94 84 ALA A C 1
ATOM 591 O O . ALA A 1 84 ? 8.353 -10.456 -0.196 1.00 83.94 84 ALA A O 1
ATOM 592 N N . HIS A 1 85 ? 6.177 -10.558 -0.760 1.00 84.56 85 HIS A N 1
ATOM 593 C CA . HIS A 1 85 ? 6.384 -10.382 -2.197 1.00 84.56 85 HIS A CA 1
ATOM 594 C C . HIS A 1 85 ? 7.078 -9.059 -2.555 1.00 84.56 85 HIS A C 1
ATOM 596 O O . HIS A 1 85 ? 8.129 -9.148 -3.190 1.00 84.56 85 HIS A O 1
ATOM 602 N N . PRO A 1 86 ? 6.613 -7.866 -2.118 1.00 83.31 86 PRO A N 1
ATOM 603 C CA . PRO A 1 86 ? 7.211 -6.593 -2.528 1.00 83.31 86 PRO A CA 1
ATOM 604 C C . PRO A 1 86 ? 8.710 -6.544 -2.243 1.00 83.31 86 PRO A C 1
ATOM 606 O O . PRO A 1 86 ? 9.496 -6.170 -3.103 1.00 83.31 86 PRO A O 1
ATOM 609 N N . ARG A 1 87 ? 9.138 -7.064 -1.087 1.00 85.56 87 ARG A N 1
ATOM 610 C CA . ARG A 1 87 ? 10.549 -7.091 -0.665 1.00 85.56 87 ARG A CA 1
ATOM 611 C C . ARG A 1 87 ? 11.474 -7.916 -1.566 1.00 85.56 87 ARG A C 1
ATOM 613 O O . ARG A 1 87 ? 12.687 -7.855 -1.389 1.00 85.56 87 ARG A O 1
ATOM 620 N N . ARG A 1 88 ? 10.920 -8.707 -2.487 1.00 88.19 88 ARG A N 1
ATOM 621 C CA . ARG A 1 88 ? 11.654 -9.560 -3.435 1.00 88.19 88 ARG A CA 1
ATOM 622 C C . ARG A 1 88 ? 11.635 -9.020 -4.865 1.00 88.19 88 ARG A C 1
ATOM 624 O O . ARG A 1 88 ? 12.198 -9.657 -5.747 1.00 88.19 88 ARG A O 1
ATOM 631 N N . THR A 1 89 ? 10.971 -7.892 -5.090 1.00 90.88 89 THR A N 1
ATOM 632 C CA . THR A 1 89 ? 10.776 -7.309 -6.419 1.00 90.88 89 THR A CA 1
ATOM 633 C C . THR A 1 89 ? 11.909 -6.345 -6.773 1.00 90.88 89 THR A C 1
ATOM 635 O O . THR A 1 89 ? 12.505 -5.705 -5.898 1.00 90.88 89 THR A O 1
ATOM 638 N N . LEU A 1 90 ? 12.229 -6.250 -8.063 1.00 92.75 90 LEU A N 1
ATOM 639 C CA . LEU A 1 90 ? 13.252 -5.349 -8.585 1.00 92.75 90 LEU A CA 1
ATOM 640 C C . LEU A 1 90 ? 12.854 -3.889 -8.361 1.00 92.75 90 LEU A C 1
ATOM 642 O O . LEU A 1 90 ? 13.670 -3.097 -7.889 1.00 92.75 90 LEU A O 1
ATOM 646 N N . SER A 1 91 ? 11.604 -3.537 -8.664 1.00 90.81 91 SER A N 1
ATOM 647 C CA . SER A 1 91 ? 11.081 -2.181 -8.483 1.00 90.81 91 SER A CA 1
ATOM 648 C C . SER A 1 91 ? 11.176 -1.727 -7.029 1.00 90.81 91 SER A C 1
ATOM 650 O O . SER A 1 91 ? 11.594 -0.601 -6.770 1.00 90.81 91 SER A O 1
ATOM 652 N N . TYR A 1 92 ? 10.908 -2.614 -6.069 1.00 90.94 92 TYR A N 1
ATOM 653 C CA . TYR A 1 92 ? 11.070 -2.309 -4.650 1.00 90.94 92 TYR A CA 1
ATOM 654 C 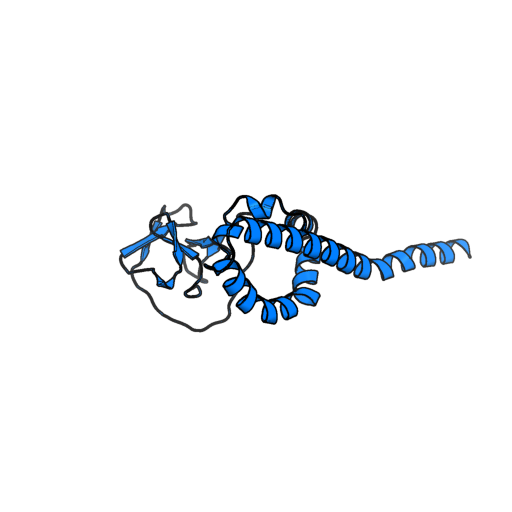C . TYR A 1 92 ? 12.532 -2.096 -4.254 1.00 90.94 92 TYR A C 1
ATOM 656 O O . TYR A 1 92 ? 12.843 -1.161 -3.516 1.00 90.94 92 TYR A O 1
ATOM 664 N N . ALA A 1 93 ? 13.450 -2.938 -4.741 1.00 92.38 93 ALA A N 1
ATOM 665 C CA . ALA A 1 93 ? 14.877 -2.766 -4.473 1.00 92.38 93 ALA A CA 1
ATOM 666 C C . ALA A 1 93 ? 15.393 -1.420 -5.015 1.00 92.38 93 ALA A C 1
ATOM 668 O O . ALA A 1 93 ? 16.115 -0.709 -4.314 1.00 92.38 93 ALA A O 1
ATOM 669 N N . LEU A 1 94 ? 14.967 -1.044 -6.224 1.00 92.69 94 LEU A N 1
ATOM 670 C CA . LEU A 1 94 ? 15.290 0.241 -6.847 1.00 92.69 94 LEU A CA 1
ATOM 671 C C . LEU A 1 94 ? 14.669 1.417 -6.087 1.00 92.69 94 LEU A C 1
ATOM 673 O O . LEU A 1 94 ? 15.372 2.381 -5.791 1.00 92.69 94 LEU A O 1
ATOM 677 N N . ALA A 1 95 ? 13.395 1.319 -5.703 1.00 91.50 95 ALA A N 1
ATOM 678 C CA . ALA A 1 95 ? 12.711 2.355 -4.934 1.00 91.50 95 ALA A CA 1
ATOM 679 C C . ALA A 1 95 ? 13.356 2.579 -3.563 1.00 91.50 95 ALA A C 1
ATOM 681 O O . ALA A 1 95 ? 13.526 3.717 -3.132 1.00 91.50 95 ALA A O 1
ATOM 682 N N . ARG A 1 96 ? 13.794 1.504 -2.901 1.00 90.00 96 ARG A N 1
ATOM 683 C CA . ARG A 1 96 ? 14.520 1.592 -1.631 1.00 90.00 96 ARG A CA 1
ATOM 684 C C . ARG A 1 96 ? 15.904 2.226 -1.790 1.00 90.00 96 ARG A C 1
ATOM 686 O O . ARG A 1 96 ? 16.329 2.964 -0.906 1.00 90.00 96 ARG A O 1
ATOM 693 N N . ALA A 1 97 ? 16.616 1.919 -2.873 1.00 92.38 97 ALA A N 1
ATOM 694 C CA . ALA A 1 97 ? 17.945 2.472 -3.132 1.00 92.38 97 ALA A CA 1
ATOM 695 C C . ALA A 1 97 ? 17.897 3.947 -3.569 1.00 92.38 97 ALA A C 1
ATOM 697 O O . ALA A 1 97 ? 18.795 4.716 -3.233 1.00 92.38 97 ALA A O 1
ATOM 698 N N . PHE A 1 98 ? 16.845 4.345 -4.290 1.00 92.81 98 PHE A N 1
ATOM 699 C CA . PHE A 1 98 ? 16.715 5.666 -4.907 1.00 92.81 98 PHE A CA 1
ATOM 700 C C . PHE A 1 98 ? 15.322 6.283 -4.664 1.00 92.81 98 PHE A C 1
ATOM 702 O O . PHE A 1 98 ? 14.593 6.552 -5.623 1.00 92.81 98 PHE A O 1
ATOM 709 N N . PRO A 1 99 ? 14.934 6.550 -3.402 1.00 90.50 99 PRO A N 1
ATOM 710 C CA . PRO A 1 99 ? 13.561 6.930 -3.053 1.00 90.50 99 PRO A CA 1
ATOM 711 C C . PRO A 1 99 ? 13.092 8.225 -3.729 1.00 90.50 99 PRO A C 1
ATOM 713 O O . PRO A 1 99 ? 11.963 8.292 -4.203 1.00 90.50 99 PRO A O 1
ATOM 716 N N . ALA A 1 100 ? 13.966 9.230 -3.856 1.00 91.38 100 ALA A N 1
ATOM 717 C CA . ALA A 1 100 ? 13.623 10.489 -4.524 1.00 91.38 100 ALA A CA 1
ATOM 718 C C . ALA A 1 100 ? 13.354 10.305 -6.029 1.00 91.38 100 ALA A C 1
ATOM 720 O O . ALA A 1 100 ? 12.397 10.858 -6.563 1.00 91.38 100 ALA A O 1
ATOM 721 N N . ASN A 1 101 ? 14.168 9.495 -6.716 1.00 93.19 101 ASN A N 1
ATOM 722 C CA . ASN A 1 101 ? 13.951 9.182 -8.129 1.00 93.19 101 ASN A CA 1
ATOM 723 C C . ASN A 1 101 ? 12.706 8.320 -8.325 1.00 93.19 101 ASN A C 1
ATOM 725 O O . ASN A 1 101 ? 12.034 8.460 -9.339 1.00 93.19 101 ASN A O 1
ATOM 729 N N . ALA A 1 102 ? 12.422 7.410 -7.392 1.00 92.38 102 ALA A N 1
ATOM 730 C CA . ALA A 1 102 ? 11.251 6.549 -7.474 1.00 92.38 102 ALA A CA 1
ATOM 731 C C . ALA A 1 102 ? 9.964 7.357 -7.318 1.00 92.38 102 ALA A C 1
ATOM 733 O O . ALA A 1 102 ? 9.038 7.151 -8.098 1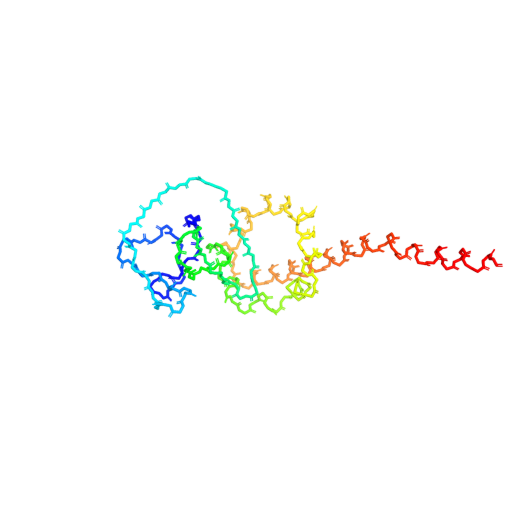.00 92.38 102 ALA A O 1
ATOM 734 N N . GLN A 1 103 ? 9.949 8.327 -6.397 1.00 91.44 103 GLN A N 1
ATOM 735 C CA . GLN A 1 103 ? 8.851 9.284 -6.281 1.00 91.44 103 GLN A CA 1
ATOM 736 C C . GLN A 1 103 ? 8.692 10.097 -7.571 1.00 91.44 103 GLN A C 1
ATOM 738 O O . GLN A 1 103 ? 7.611 10.116 -8.141 1.00 91.44 103 GLN A O 1
ATOM 743 N N . ALA A 1 104 ? 9.776 10.673 -8.102 1.00 92.75 104 ALA A N 1
ATOM 744 C CA . ALA A 1 104 ? 9.712 11.435 -9.352 1.00 92.75 104 ALA A CA 1
ATOM 745 C C . ALA A 1 104 ? 9.240 10.585 -10.546 1.00 92.75 104 ALA A C 1
ATOM 747 O O . ALA A 1 104 ? 8.482 11.063 -11.380 1.00 92.75 104 ALA A O 1
ATOM 748 N N . TYR A 1 105 ? 9.663 9.321 -10.632 1.00 92.94 105 TYR A N 1
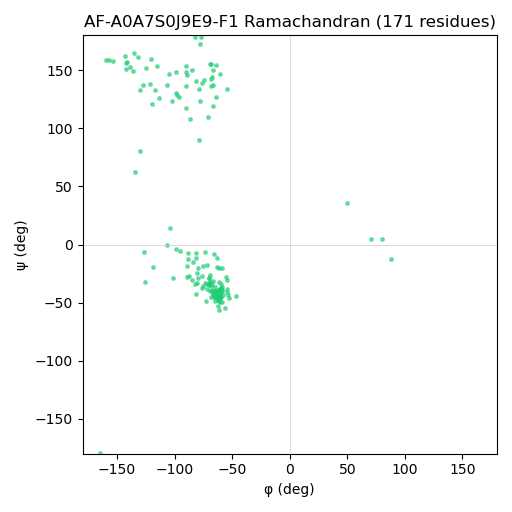ATOM 749 C CA . TYR A 1 105 ? 9.200 8.407 -11.675 1.00 92.94 105 TYR A CA 1
ATOM 750 C C . TYR A 1 105 ? 7.705 8.108 -11.539 1.00 92.94 105 TYR A C 1
ATOM 752 O O . TYR A 1 105 ? 6.996 8.052 -12.544 1.00 92.94 105 TYR A O 1
ATOM 760 N N . TYR A 1 106 ? 7.221 7.940 -10.307 1.00 90.38 106 TYR A N 1
ATOM 761 C CA . TYR A 1 106 ? 5.798 7.777 -10.053 1.00 90.38 106 TYR A CA 1
ATOM 762 C C . TYR A 1 106 ? 5.018 9.017 -10.504 1.00 90.38 106 TYR A C 1
ATOM 764 O O . TYR A 1 106 ? 4.164 8.896 -11.379 1.00 90.38 106 TYR A O 1
ATOM 772 N N . ASP A 1 107 ? 5.378 10.190 -9.981 1.00 90.94 107 ASP A N 1
ATOM 773 C CA . ASP A 1 107 ? 4.672 11.455 -10.214 1.00 90.94 107 ASP A CA 1
ATOM 774 C C . ASP A 1 107 ? 4.689 11.862 -11.699 1.00 90.94 107 A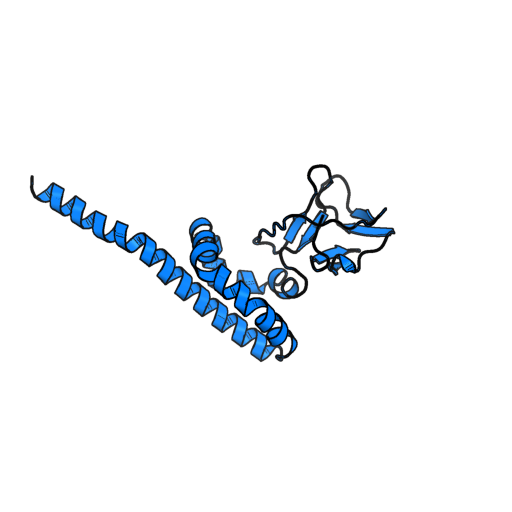SP A C 1
ATOM 776 O O . ASP A 1 107 ? 3.678 12.273 -12.261 1.00 90.94 107 ASP A O 1
ATOM 780 N N . GLU A 1 108 ? 5.838 11.741 -12.371 1.00 90.56 108 GLU A N 1
ATOM 781 C CA . GLU A 1 108 ? 6.007 12.262 -13.734 1.00 90.56 108 GLU A CA 1
ATOM 782 C C . GLU A 1 108 ? 5.578 11.267 -14.826 1.00 90.56 108 GLU A C 1
ATOM 784 O O . GLU A 1 108 ? 5.228 11.693 -15.929 1.00 90.56 108 GLU A O 1
ATOM 789 N N . ALA A 1 109 ? 5.631 9.954 -14.566 1.00 88.75 109 ALA A N 1
ATOM 790 C CA . ALA A 1 109 ? 5.440 8.939 -15.607 1.00 88.75 109 ALA A CA 1
ATOM 791 C C . ALA A 1 109 ? 4.358 7.895 -15.305 1.00 88.75 109 ALA A C 1
ATOM 793 O O . ALA A 1 109 ? 3.734 7.397 -16.245 1.00 88.75 109 ALA A O 1
ATOM 794 N N . LEU A 1 110 ? 4.141 7.525 -14.039 1.00 88.94 110 LEU A N 1
ATOM 795 C CA . LEU A 1 110 ? 3.239 6.421 -13.699 1.00 88.94 110 LEU A CA 1
ATOM 796 C C . LEU A 1 110 ? 1.865 6.871 -13.213 1.00 88.94 110 LEU A C 1
ATOM 798 O O . LEU A 1 110 ? 0.913 6.126 -13.421 1.00 88.94 110 LEU A O 1
ATOM 802 N N . GLU A 1 111 ? 1.736 8.046 -12.596 1.00 86.19 111 GLU A N 1
ATOM 803 C CA . GLU A 1 111 ? 0.480 8.496 -11.980 1.00 86.19 111 GLU A CA 1
ATOM 804 C C . GLU A 1 111 ? -0.675 8.492 -12.993 1.00 86.19 111 GLU A C 1
ATOM 806 O O . GLU A 1 111 ? -1.642 7.751 -12.825 1.00 86.19 111 GLU A O 1
ATOM 811 N N . ALA A 1 112 ? -0.512 9.174 -14.130 1.00 83.81 112 ALA A N 1
ATOM 812 C CA . ALA A 1 112 ? -1.525 9.199 -15.188 1.00 83.81 112 ALA A CA 1
ATOM 813 C C . ALA A 1 112 ? -1.820 7.808 -15.788 1.00 83.81 112 ALA A C 1
ATOM 815 O O . ALA A 1 112 ? -2.945 7.525 -16.202 1.00 83.81 112 ALA A O 1
ATOM 816 N N . LEU A 1 113 ? -0.816 6.924 -15.846 1.00 84.19 113 LEU A N 1
ATOM 817 C CA . LEU A 1 113 ? -1.008 5.548 -16.307 1.00 84.19 113 LEU A CA 1
ATOM 818 C C . LEU A 1 113 ? -1.857 4.755 -15.307 1.00 84.19 113 LEU A C 1
ATOM 820 O O . LEU A 1 113 ? -2.770 4.033 -15.712 1.00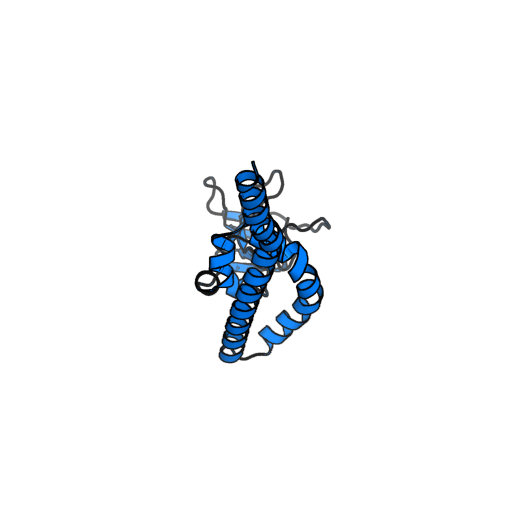 84.19 113 LEU A O 1
ATOM 824 N N . PHE A 1 114 ? -1.564 4.874 -14.013 1.00 84.50 114 PHE A N 1
ATOM 825 C CA . PHE A 1 114 ? -2.291 4.172 -12.964 1.00 84.50 114 PHE A CA 1
ATOM 826 C C . PHE A 1 114 ? -3.703 4.713 -12.775 1.00 84.50 114 PHE A C 1
ATOM 828 O O . PHE A 1 114 ? -4.607 3.903 -12.593 1.00 84.50 114 PHE A O 1
ATOM 835 N N . ASP A 1 115 ? -3.937 6.012 -12.934 1.00 83.75 115 ASP A N 1
ATOM 836 C CA . ASP A 1 115 ? -5.290 6.578 -12.911 1.00 83.75 115 ASP A CA 1
ATOM 837 C C . ASP A 1 115 ? -6.222 5.888 -13.917 1.00 83.75 115 ASP A C 1
ATOM 839 O O . ASP A 1 115 ? -7.385 5.607 -13.620 1.00 83.75 115 ASP A O 1
ATOM 843 N N . VAL A 1 116 ? -5.694 5.541 -15.094 1.00 85.44 116 VAL A N 1
ATOM 844 C CA . VAL A 1 116 ? -6.440 4.806 -16.122 1.00 85.44 116 VAL A CA 1
ATOM 845 C C . VAL A 1 116 ? -6.454 3.301 -15.843 1.00 85.44 116 VAL A C 1
ATOM 847 O O . VAL A 1 116 ? -7.480 2.645 -16.017 1.00 85.44 116 VAL A O 1
ATOM 850 N N . ALA A 1 117 ? -5.327 2.719 -15.429 1.00 83.19 117 ALA A N 1
ATOM 851 C CA . ALA A 1 117 ? -5.174 1.270 -15.334 1.00 83.19 117 ALA A CA 1
ATOM 852 C C . ALA A 1 117 ? -5.778 0.656 -14.060 1.00 83.19 117 ALA A C 1
ATOM 854 O O . ALA A 1 117 ? -6.258 -0.479 -14.106 1.00 83.19 117 ALA A O 1
ATOM 855 N N . LEU A 1 118 ? -5.766 1.366 -12.927 1.00 81.38 118 LEU A N 1
ATOM 856 C CA . LEU A 1 118 ? -6.116 0.829 -11.605 1.00 81.38 118 LEU A CA 1
ATOM 857 C C . LEU A 1 118 ? -7.486 0.129 -11.551 1.00 81.38 118 LEU A C 1
ATOM 859 O O . LEU A 1 118 ? -7.535 -0.995 -11.038 1.00 81.38 118 LEU A O 1
ATOM 863 N N . PRO A 1 119 ? -8.580 0.689 -12.114 1.00 81.69 119 PRO A N 1
ATOM 864 C CA . PRO A 1 119 ? -9.876 0.011 -12.110 1.00 81.69 119 PRO A CA 1
ATOM 865 C C . PRO A 1 119 ? -9.825 -1.350 -12.817 1.00 81.69 119 PRO A C 1
ATOM 867 O O . PRO A 1 119 ? -10.433 -2.320 -12.366 1.00 81.69 119 PRO A O 1
ATOM 870 N N . HIS A 1 120 ? -9.058 -1.445 -13.904 1.00 86.06 120 HIS A N 1
ATOM 871 C CA . HIS A 1 120 ? -8.908 -2.673 -14.681 1.00 86.06 120 HIS A CA 1
ATOM 872 C C . HIS A 1 120 ? -7.995 -3.687 -13.991 1.00 86.06 120 HIS A C 1
ATOM 874 O O . HIS A 1 120 ? -8.280 -4.882 -14.031 1.00 86.06 120 HIS A O 1
ATOM 880 N N . LEU A 1 121 ? -6.930 -3.228 -13.328 1.00 84.88 121 LEU A N 1
ATOM 881 C CA . LEU A 1 121 ? -6.009 -4.093 -12.589 1.00 84.88 121 LEU A CA 1
ATOM 882 C C . LEU A 1 121 ? -6.704 -4.790 -11.416 1.00 84.88 121 LEU A C 1
ATOM 884 O O . LEU A 1 121 ? -6.497 -5.986 -11.212 1.00 84.88 121 LEU A O 1
ATOM 888 N N . ALA A 1 122 ? -7.566 -4.076 -10.687 1.00 82.69 122 ALA A N 1
ATOM 889 C CA . ALA A 1 122 ? -8.345 -4.659 -9.596 1.00 82.69 122 ALA A CA 1
ATOM 890 C C . ALA A 1 122 ? -9.294 -5.762 -10.100 1.00 82.69 122 ALA A C 1
ATOM 892 O O . ALA A 1 122 ? -9.326 -6.860 -9.541 1.00 82.69 122 ALA A O 1
ATOM 893 N N . VAL A 1 123 ? -10.013 -5.502 -11.200 1.00 86.19 123 VAL A N 1
ATOM 894 C CA . VAL A 1 123 ? -10.907 -6.485 -11.838 1.00 86.19 123 VAL A CA 1
ATOM 895 C C . VAL A 1 123 ? -10.124 -7.692 -12.354 1.00 86.19 123 VAL A C 1
ATOM 897 O O . VAL A 1 123 ? -10.518 -8.833 -12.117 1.00 86.19 123 VAL A O 1
ATOM 900 N N . LEU A 1 124 ? -8.992 -7.456 -13.020 1.00 86.38 124 LEU A N 1
ATOM 901 C CA . LEU A 1 124 ? -8.147 -8.515 -13.560 1.00 86.38 124 LEU A CA 1
ATOM 902 C C . LEU A 1 124 ? -7.598 -9.412 -12.446 1.00 86.38 124 LEU A C 1
ATOM 904 O O . LEU A 1 124 ? -7.689 -10.634 -12.545 1.00 86.38 124 LEU A O 1
ATOM 908 N N . LYS A 1 125 ? -7.085 -8.820 -11.361 1.00 85.12 125 LYS A N 1
ATOM 909 C CA . LYS A 1 125 ? -6.571 -9.561 -10.202 1.00 85.12 125 LYS A CA 1
ATOM 910 C C .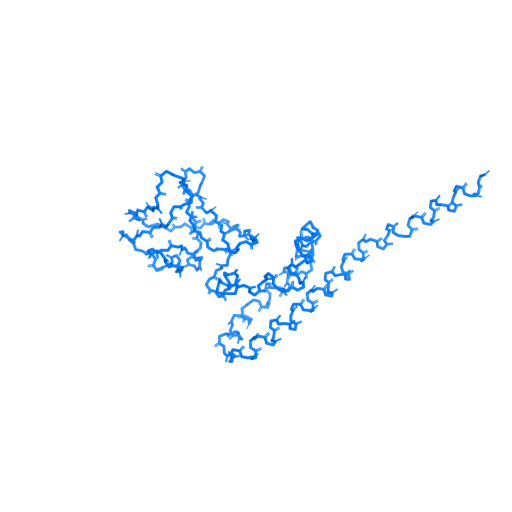 LYS A 1 125 ? -7.645 -10.455 -9.578 1.00 85.12 125 LYS A C 1
ATOM 912 O O . LYS A 1 125 ? -7.337 -11.578 -9.191 1.00 85.12 125 LYS A O 1
ATOM 917 N N . ALA A 1 126 ? -8.885 -9.973 -9.493 1.00 87.50 126 ALA A N 1
ATOM 918 C CA . ALA A 1 126 ? -10.002 -10.740 -8.945 1.00 87.50 126 ALA A CA 1
ATOM 919 C C . ALA A 1 126 ? -10.437 -11.910 -9.849 1.00 87.50 126 ALA A C 1
ATOM 921 O O . ALA A 1 126 ? -10.945 -12.911 -9.350 1.00 87.50 126 ALA A O 1
ATOM 922 N N . ALA A 1 127 ? -10.249 -11.789 -11.167 1.00 90.62 127 ALA A N 1
ATOM 923 C CA . ALA A 1 127 ? -10.664 -12.798 -12.142 1.00 90.62 127 ALA A CA 1
ATOM 924 C C . ALA A 1 127 ? -9.593 -13.866 -12.428 1.00 90.62 127 ALA A C 1
ATOM 926 O O . ALA A 1 127 ? -9.930 -14.983 -12.826 1.00 90.62 127 ALA A O 1
ATOM 927 N N . LEU A 1 128 ? -8.308 -13.535 -12.275 1.00 89.94 128 LEU A N 1
ATOM 928 C CA . LEU A 1 128 ? -7.212 -14.438 -12.621 1.00 89.94 128 LEU A CA 1
ATOM 929 C C . LEU A 1 128 ? -6.923 -15.471 -11.516 1.00 89.94 128 LEU A C 1
ATOM 931 O O . LEU A 1 128 ? -6.897 -15.135 -10.330 1.00 89.94 128 LEU A O 1
ATOM 935 N N . PRO A 1 129 ? -6.615 -16.732 -11.881 1.00 92.31 129 PRO A N 1
ATOM 936 C CA . PRO A 1 129 ? -6.094 -17.707 -10.935 1.00 92.31 129 PRO A CA 1
ATOM 937 C C . PRO A 1 129 ? -4.698 -17.294 -10.452 1.00 92.31 129 PRO A C 1
ATOM 939 O O . PRO A 1 129 ? -3.911 -16.712 -11.204 1.00 92.31 129 PRO A O 1
ATOM 942 N N . LEU A 1 130 ? -4.359 -17.676 -9.216 1.00 87.56 130 LEU A N 1
ATOM 943 C CA . LEU A 1 130 ? -3.127 -17.261 -8.534 1.00 87.56 130 LEU A CA 1
ATOM 944 C C . LEU A 1 130 ? -1.843 -17.371 -9.389 1.00 87.56 130 LEU A C 1
ATOM 946 O O . LEU A 1 130 ? -1.088 -16.399 -9.399 1.00 87.56 130 LEU A O 1
ATOM 950 N N . PRO A 1 131 ? -1.585 -18.459 -10.150 1.00 89.06 131 PRO A N 1
ATOM 951 C CA . PRO A 1 131 ? -0.372 -18.554 -10.966 1.00 89.06 131 PRO A CA 1
ATOM 952 C C . PRO A 1 131 ? -0.266 -17.462 -12.037 1.00 89.06 131 PRO A C 1
ATOM 954 O O . PRO A 1 131 ? 0.816 -16.919 -12.258 1.00 89.06 131 PRO A O 1
ATOM 957 N N . LEU A 1 132 ? -1.385 -17.109 -12.679 1.00 90.19 132 LEU A N 1
ATOM 958 C CA . LEU A 1 132 ? -1.413 -16.053 -13.694 1.00 90.19 132 LEU A CA 1
ATOM 959 C C . LEU A 1 132 ? -1.259 -14.676 -13.054 1.00 90.19 132 LEU A C 1
ATOM 961 O O . LEU A 1 132 ? -0.523 -13.843 -13.578 1.00 90.19 132 LEU A O 1
ATOM 965 N N . THR A 1 133 ? -1.873 -14.462 -11.891 1.00 87.94 133 THR A N 1
ATOM 966 C CA . THR A 1 133 ? -1.686 -13.238 -11.106 1.00 87.94 133 THR A CA 1
ATOM 967 C C . THR A 1 133 ? -0.219 -13.052 -10.718 1.00 87.94 133 THR A C 1
ATOM 969 O O . THR A 1 133 ? 0.333 -11.971 -10.901 1.00 87.94 133 THR A O 1
ATOM 972 N N . THR A 1 134 ? 0.456 -14.106 -10.247 1.00 85.94 134 THR A N 1
ATOM 973 C CA . THR A 1 134 ? 1.888 -14.045 -9.907 1.00 85.94 134 THR A CA 1
ATOM 974 C C . THR A 1 134 ? 2.762 -13.767 -11.129 1.00 85.94 134 THR A C 1
ATOM 976 O O . THR A 1 134 ? 3.671 -12.943 -11.043 1.00 85.94 134 THR A O 1
ATOM 979 N N . LEU A 1 135 ? 2.483 -14.409 -12.269 1.00 87.88 135 LEU A N 1
ATOM 980 C CA . LEU A 1 135 ? 3.214 -14.157 -13.512 1.00 87.88 135 LEU A CA 1
ATOM 981 C C . LEU A 1 135 ? 3.055 -12.702 -13.972 1.00 87.88 135 LEU A C 1
ATOM 983 O O . LEU A 1 135 ? 4.042 -12.061 -14.329 1.00 87.88 135 LEU A O 1
ATOM 987 N N . PHE A 1 136 ? 1.829 -12.175 -13.930 1.00 88.69 136 PHE A N 1
ATOM 988 C CA . PHE A 1 136 ? 1.546 -10.790 -14.292 1.00 88.69 136 PHE A CA 1
ATOM 989 C C . PHE A 1 136 ? 2.282 -9.805 -13.377 1.00 88.69 136 PHE A C 1
ATOM 991 O O . PHE A 1 136 ? 2.926 -8.885 -13.874 1.00 88.69 136 PHE A O 1
ATOM 998 N N . LEU A 1 137 ? 2.253 -10.026 -12.057 1.00 87.62 137 LEU A N 1
ATOM 999 C CA . LEU A 1 137 ? 2.981 -9.194 -11.094 1.00 87.62 137 LEU A CA 1
ATOM 1000 C C . LEU A 1 137 ? 4.494 -9.211 -11.347 1.00 87.62 137 LEU A C 1
ATOM 1002 O O . LEU A 1 137 ? 5.121 -8.157 -11.338 1.00 87.62 137 LEU A O 1
ATOM 1006 N N . ALA A 1 138 ? 5.076 -10.380 -11.630 1.00 89.69 138 ALA A N 1
ATOM 1007 C CA . ALA A 1 138 ? 6.500 -10.492 -11.944 1.00 89.69 138 ALA A CA 1
ATOM 1008 C C . ALA A 1 138 ? 6.870 -9.765 -13.250 1.00 89.69 138 ALA A C 1
ATOM 1010 O O . ALA A 1 138 ? 7.881 -9.067 -13.307 1.00 89.69 138 ALA A O 1
ATOM 1011 N N . ALA A 1 139 ? 6.047 -9.890 -14.296 1.00 89.94 139 ALA A N 1
ATOM 1012 C CA . ALA A 1 139 ? 6.268 -9.188 -15.559 1.00 89.94 139 ALA A CA 1
ATOM 1013 C C . ALA A 1 139 ? 6.136 -7.663 -15.399 1.00 89.94 139 ALA A C 1
ATOM 1015 O O . ALA A 1 139 ? 6.968 -6.912 -15.912 1.00 89.94 139 ALA A O 1
ATOM 1016 N N . ALA A 1 140 ? 5.123 -7.211 -14.654 1.00 90.38 140 ALA A N 1
ATOM 1017 C CA . ALA A 1 140 ? 4.920 -5.803 -14.338 1.00 90.38 140 ALA A CA 1
ATOM 1018 C C . ALA A 1 140 ? 6.090 -5.230 -13.525 1.00 90.38 140 ALA A C 1
ATOM 1020 O O . ALA A 1 140 ? 6.552 -4.133 -13.824 1.00 90.38 140 ALA A O 1
ATOM 1021 N N . ASP A 1 141 ? 6.621 -5.980 -12.557 1.00 92.94 141 ASP A N 1
ATOM 1022 C CA . ASP A 1 141 ? 7.789 -5.573 -11.770 1.00 92.94 141 ASP A CA 1
ATOM 1023 C C . ASP A 1 141 ? 9.037 -5.348 -12.636 1.00 92.94 141 ASP A C 1
ATOM 1025 O O . ASP A 1 141 ? 9.705 -4.317 -12.527 1.00 92.94 141 ASP A O 1
ATOM 1029 N N . VAL A 1 142 ? 9.327 -6.279 -13.550 1.00 91.25 142 VAL A N 1
ATOM 1030 C CA . VAL A 1 142 ? 10.443 -6.128 -14.494 1.00 91.25 142 VAL A CA 1
ATOM 1031 C C . VAL A 1 142 ? 10.235 -4.898 -15.377 1.00 91.25 142 VAL A C 1
ATOM 1033 O O . VAL A 1 142 ? 11.159 -4.100 -15.538 1.00 91.25 142 VAL A O 1
ATOM 1036 N N . ALA A 1 143 ? 9.026 -4.704 -15.911 1.00 92.44 143 ALA A N 1
ATOM 1037 C CA . ALA A 1 143 ? 8.704 -3.540 -16.733 1.00 92.44 143 ALA A CA 1
ATOM 1038 C C . ALA A 1 143 ? 8.874 -2.220 -15.959 1.00 92.44 143 ALA A C 1
ATOM 1040 O O . ALA A 1 143 ? 9.473 -1.278 -16.479 1.00 92.44 143 ALA A O 1
ATOM 1041 N N . LEU A 1 144 ? 8.422 -2.167 -14.701 1.00 93.12 144 LEU A N 1
ATOM 1042 C CA . LEU A 1 144 ? 8.601 -1.015 -13.817 1.00 93.12 144 LEU A CA 1
ATOM 1043 C C . LEU A 1 144 ? 10.080 -0.736 -13.539 1.00 93.12 144 LEU A C 1
ATOM 1045 O O . LEU A 1 144 ? 10.498 0.417 -13.623 1.00 93.12 144 LEU A O 1
ATOM 1049 N N . GLY A 1 145 ? 10.884 -1.765 -13.262 1.00 93.25 145 GLY A N 1
ATOM 1050 C CA . GLY A 1 145 ? 12.320 -1.607 -13.022 1.00 93.25 145 GLY A CA 1
ATOM 1051 C C . GLY A 1 145 ? 13.092 -1.133 -14.259 1.00 93.25 145 GLY A C 1
ATOM 1052 O O . GLY A 1 145 ? 13.962 -0.262 -14.154 1.00 93.25 145 GLY A O 1
ATOM 1053 N N . VAL A 1 146 ? 12.748 -1.643 -15.446 1.00 91.38 146 VAL A N 1
ATOM 1054 C CA . VAL A 1 146 ? 13.328 -1.177 -16.718 1.00 91.38 146 VAL A CA 1
ATOM 1055 C C . VAL A 1 146 ? 12.926 0.273 -16.986 1.00 91.38 146 VAL A C 1
ATOM 1057 O O . VAL A 1 146 ? 13.795 1.103 -17.252 1.00 91.38 146 VAL A O 1
ATOM 1060 N N . GLY A 1 147 ? 11.638 0.600 -16.859 1.00 92.00 147 GLY A N 1
ATOM 1061 C CA . GLY A 1 147 ? 11.135 1.959 -17.062 1.00 92.00 147 GLY A CA 1
ATOM 1062 C C . GLY A 1 147 ? 11.750 2.968 -16.090 1.00 92.00 147 GLY A C 1
ATOM 1063 O O . GLY A 1 147 ? 12.215 4.022 -16.520 1.00 92.00 147 GLY A O 1
ATOM 1064 N N . PHE A 1 148 ? 11.886 2.604 -14.810 1.00 94.00 148 PHE A N 1
ATOM 1065 C CA . PHE A 1 148 ? 12.591 3.404 -13.805 1.00 94.00 148 PHE A CA 1
ATOM 1066 C C . PHE A 1 148 ? 14.046 3.679 -14.202 1.00 94.00 148 PHE A C 1
ATOM 1068 O O . PHE A 1 148 ? 14.541 4.799 -14.053 1.00 94.00 148 PHE A O 1
ATOM 1075 N N . SER A 1 149 ? 14.737 2.656 -14.712 1.00 90.31 149 SER A N 1
ATOM 1076 C CA . SER A 1 149 ? 16.133 2.773 -15.135 1.00 90.31 149 SER A CA 1
ATOM 1077 C C . SER A 1 149 ? 16.268 3.730 -16.319 1.00 90.31 149 SER A C 1
ATOM 1079 O O . SER A 1 149 ? 17.121 4.615 -16.299 1.00 90.31 149 SER A O 1
ATOM 1081 N N . VAL A 1 150 ? 15.388 3.606 -17.320 1.00 90.31 150 VAL A N 1
ATOM 1082 C CA . VAL A 1 150 ? 15.339 4.510 -18.481 1.00 90.31 150 VA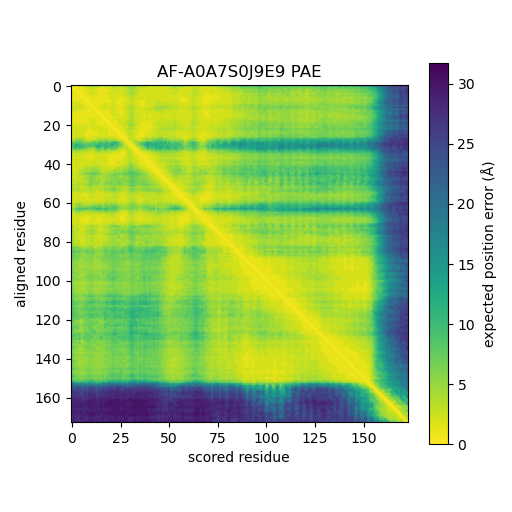L A CA 1
ATOM 1083 C C . VAL A 1 150 ? 15.029 5.945 -18.048 1.00 90.31 150 VAL A C 1
ATOM 1085 O O . VAL A 1 150 ? 15.749 6.862 -18.440 1.00 90.31 150 VAL A O 1
ATOM 1088 N N . PHE A 1 151 ? 14.015 6.141 -17.201 1.00 90.81 151 PHE A N 1
ATOM 1089 C CA . PHE A 1 151 ? 13.633 7.451 -16.668 1.00 90.81 151 PHE A CA 1
ATOM 1090 C C . PHE A 1 151 ? 14.788 8.116 -15.910 1.00 90.81 151 PHE A C 1
ATOM 1092 O O . PHE A 1 151 ? 15.161 9.257 -16.190 1.00 90.81 151 PHE A O 1
ATOM 1099 N N . SER A 1 152 ? 15.413 7.376 -14.992 1.00 88.50 152 SER A N 1
ATOM 1100 C CA . SER A 1 152 ? 16.521 7.886 -14.187 1.00 88.50 152 SER A CA 1
ATOM 1101 C C . SER A 1 152 ? 17.724 8.247 -15.056 1.00 88.50 152 SER A C 1
ATOM 1103 O O . SER A 1 152 ? 18.273 9.338 -14.912 1.00 88.50 152 SER A O 1
ATOM 1105 N N . LEU A 1 153 ? 18.109 7.386 -16.005 1.00 84.12 153 LEU A N 1
ATOM 1106 C CA . LEU A 1 153 ? 19.214 7.663 -16.928 1.00 84.12 153 LEU A CA 1
ATOM 1107 C C . LEU A 1 153 ? 18.919 8.847 -17.854 1.00 84.12 153 LEU A C 1
ATOM 1109 O O . LEU A 1 153 ? 19.824 9.637 -18.106 1.00 84.12 153 LEU A O 1
ATOM 1113 N N . GLY A 1 154 ? 17.676 9.027 -18.307 1.00 76.06 154 GLY A N 1
ATOM 1114 C CA . GLY A 1 154 ? 17.264 10.196 -19.092 1.00 76.06 154 GLY A CA 1
ATOM 1115 C C . GLY A 1 154 ? 17.474 11.520 -18.349 1.00 76.06 154 GLY A C 1
ATOM 1116 O O . GLY A 1 154 ? 17.871 12.513 -18.956 1.00 76.06 154 GLY A O 1
ATOM 1117 N N . ARG A 1 155 ? 17.312 11.519 -17.019 1.00 67.12 155 ARG A N 1
ATOM 1118 C CA . ARG A 1 155 ? 17.579 12.675 -16.144 1.00 67.12 155 ARG A CA 1
ATOM 1119 C C . ARG A 1 155 ? 19.078 12.911 -15.903 1.00 67.12 155 ARG A C 1
ATOM 1121 O O . ARG A 1 155 ? 19.493 14.051 -15.700 1.00 67.12 155 ARG A O 1
ATOM 1128 N N . PHE A 1 156 ? 19.903 11.862 -15.978 1.00 53.69 156 PHE A N 1
ATOM 1129 C CA . PHE A 1 156 ? 21.370 11.948 -15.894 1.00 53.69 156 PHE A CA 1
ATOM 1130 C C . PHE A 1 156 ? 22.067 12.161 -17.248 1.00 53.69 156 PHE A C 1
ATOM 1132 O O . PHE A 1 156 ? 23.205 12.628 -17.267 1.00 53.69 156 PHE A O 1
ATOM 1139 N N . ALA A 1 157 ? 21.414 11.884 -18.379 1.00 51.47 157 ALA A N 1
ATOM 1140 C CA . ALA A 1 157 ? 21.942 12.116 -19.723 1.00 51.47 157 ALA A CA 1
ATOM 1141 C C . ALA A 1 157 ? 22.432 13.565 -19.960 1.00 51.47 157 ALA A C 1
ATOM 1143 O O . ALA A 1 157 ? 23.540 13.727 -20.480 1.00 51.47 157 ALA A O 1
ATOM 1144 N N . PRO A 1 158 ? 21.718 14.630 -19.529 1.00 49.12 158 PRO A N 1
ATOM 1145 C CA . PRO A 1 158 ? 22.249 15.992 -19.635 1.00 49.12 158 PRO A CA 1
ATOM 1146 C C . PRO A 1 158 ? 23.474 16.250 -18.732 1.00 49.12 158 PRO A C 1
ATOM 1148 O O . PRO A 1 158 ? 24.367 17.000 -19.122 1.00 49.12 158 PRO A O 1
ATOM 1151 N N . LEU A 1 159 ? 23.587 15.598 -17.567 1.00 49.22 159 LEU A N 1
ATOM 1152 C CA . LEU A 1 159 ? 24.752 15.720 -16.669 1.00 49.22 159 LEU A CA 1
ATOM 1153 C C . LEU A 1 159 ? 25.981 14.950 -17.186 1.00 49.22 159 LEU A C 1
ATOM 1155 O O . LEU A 1 159 ? 27.109 15.429 -17.066 1.00 49.22 159 LEU A O 1
ATOM 1159 N N . ALA A 1 160 ? 25.769 13.790 -17.811 1.00 48.66 160 ALA A N 1
ATOM 1160 C CA . ALA A 1 160 ? 26.822 12.983 -18.423 1.00 48.66 160 ALA A CA 1
ATOM 1161 C C . ALA A 1 160 ? 27.421 13.637 -19.682 1.00 48.66 160 ALA A C 1
ATOM 1163 O O . ALA A 1 160 ? 28.587 13.402 -19.980 1.00 48.66 160 ALA A O 1
ATOM 1164 N N . LEU A 1 161 ? 26.665 14.490 -20.386 1.00 40.41 161 LEU A N 1
ATOM 1165 C CA . LEU A 1 161 ? 27.179 15.330 -21.477 1.00 40.41 161 LEU A CA 1
ATOM 1166 C C . LEU A 1 161 ? 27.910 16.585 -20.965 1.00 40.41 161 LEU A C 1
ATOM 1168 O O . LEU A 1 161 ? 28.856 17.046 -21.602 1.00 40.41 161 LEU A O 1
ATOM 1172 N N . ALA A 1 162 ? 27.539 17.115 -19.795 1.00 46.94 162 ALA A N 1
ATOM 1173 C CA . ALA A 1 162 ? 28.196 18.284 -19.202 1.00 46.94 162 ALA A CA 1
ATOM 1174 C C . ALA A 1 162 ? 29.607 17.983 -18.653 1.00 46.94 162 ALA A C 1
ATOM 1176 O O . ALA A 1 162 ? 30.498 18.831 -18.741 1.00 46.94 162 ALA A O 1
ATOM 1177 N N . ALA A 1 163 ? 29.843 16.776 -18.127 1.00 48.41 163 ALA A N 1
ATOM 1178 C CA . ALA A 1 163 ? 31.147 16.357 -17.604 1.00 48.41 163 ALA A CA 1
ATOM 1179 C C . ALA A 1 163 ? 32.292 16.355 -18.653 1.00 48.41 163 ALA A C 1
ATOM 1181 O O . ALA A 1 163 ? 33.340 16.948 -18.376 1.00 48.41 163 ALA A O 1
ATOM 1182 N N . PRO A 1 164 ? 32.137 15.779 -19.865 1.00 44.56 164 PRO A N 1
ATOM 1183 C CA . PRO A 1 164 ? 33.162 15.849 -20.905 1.00 44.56 164 PRO A CA 1
ATOM 1184 C C . PRO A 1 164 ? 33.308 17.258 -21.503 1.00 44.56 164 PRO A C 1
ATOM 1186 O O . PRO A 1 164 ? 34.428 17.667 -21.792 1.00 44.56 164 PRO A O 1
ATOM 1189 N N . LEU A 1 165 ? 32.233 18.051 -21.610 1.00 44.47 165 LEU A N 1
ATOM 1190 C CA . LEU A 1 165 ? 32.305 19.442 -22.094 1.00 44.47 165 LEU A CA 1
ATOM 1191 C C . LEU A 1 165 ? 33.095 20.362 -21.143 1.00 44.47 165 LEU A C 1
ATOM 1193 O O . LEU A 1 165 ? 33.905 21.174 -21.594 1.00 44.47 165 LEU A O 1
ATOM 1197 N N . ALA A 1 166 ? 32.933 20.202 -19.826 1.00 45.97 166 ALA A N 1
ATOM 1198 C CA . ALA A 1 166 ? 33.718 20.936 -18.830 1.00 45.97 166 ALA A CA 1
ATOM 1199 C C . ALA A 1 166 ? 35.192 20.485 -18.780 1.00 45.97 166 ALA A C 1
ATOM 1201 O O . ALA A 1 166 ? 36.084 21.311 -18.559 1.00 45.97 166 ALA A O 1
ATOM 1202 N N . ALA A 1 167 ? 35.462 19.196 -19.019 1.00 48.22 167 ALA A N 1
ATOM 1203 C CA . ALA A 1 167 ? 36.818 18.660 -19.126 1.00 48.22 167 ALA A CA 1
ATOM 1204 C C . ALA A 1 167 ? 37.537 19.152 -20.399 1.00 48.22 167 ALA A C 1
ATOM 1206 O O . ALA A 1 167 ? 38.701 19.544 -20.333 1.00 48.22 167 ALA A O 1
ATOM 1207 N N . MET A 1 168 ? 36.834 19.229 -21.534 1.00 43.31 168 MET A N 1
ATOM 1208 C CA . MET A 1 168 ? 37.374 19.764 -22.790 1.00 43.31 168 MET A CA 1
ATOM 1209 C C . MET A 1 168 ? 37.651 21.274 -22.723 1.00 43.31 168 MET A C 1
ATOM 1211 O O . MET A 1 168 ? 38.644 21.733 -23.278 1.00 43.31 168 MET A O 1
ATOM 1215 N N . HIS A 1 169 ? 36.844 22.052 -21.992 1.00 39.06 169 HIS A N 1
ATOM 1216 C CA . HIS A 1 169 ? 37.090 23.489 -21.807 1.00 39.06 169 HIS A CA 1
ATOM 1217 C C . HIS A 1 169 ? 38.318 23.792 -20.925 1.00 39.06 169 HIS A C 1
ATOM 1219 O O . HIS A 1 169 ? 38.970 24.817 -21.109 1.00 39.06 169 HIS A O 1
ATOM 1225 N N . ARG A 1 170 ? 38.671 22.902 -19.984 1.00 46.56 170 ARG A N 1
ATOM 1226 C CA . ARG A 1 170 ? 39.891 23.038 -19.161 1.00 46.56 170 ARG A CA 1
ATOM 1227 C C . ARG A 1 170 ? 41.166 22.582 -19.867 1.00 46.56 170 ARG A C 1
ATOM 1229 O O . ARG A 1 170 ? 42.226 23.063 -19.501 1.00 46.56 170 ARG A O 1
ATOM 1236 N N . ALA A 1 171 ? 41.070 21.696 -20.857 1.00 46.62 171 ALA A N 1
ATOM 1237 C CA . ALA A 1 171 ? 42.210 21.259 -21.668 1.00 46.62 171 ALA A CA 1
ATOM 1238 C C . ALA A 1 171 ? 42.571 22.240 -22.806 1.00 46.62 171 ALA A C 1
ATOM 1240 O O . ALA A 1 171 ? 43.577 22.048 -23.481 1.00 46.62 171 ALA A O 1
ATOM 1241 N N . ALA A 1 172 ? 41.747 23.270 -23.029 1.00 46.34 172 ALA A N 1
ATOM 1242 C CA . ALA A 1 172 ? 41.926 24.297 -24.059 1.00 46.34 172 ALA A CA 1
ATOM 1243 C C . ALA A 1 172 ? 42.436 25.652 -23.509 1.00 46.34 172 ALA A C 1
ATOM 1245 O O . ALA A 1 172 ? 42.362 26.663 -24.208 1.00 46.34 172 ALA A O 1
ATOM 1246 N N . LYS A 1 173 ? 42.928 25.682 -22.264 1.00 41.31 173 LYS A N 1
ATOM 1247 C CA . LYS A 1 173 ? 43.720 26.776 -21.678 1.00 41.31 173 LYS A CA 1
ATOM 1248 C C . LYS A 1 173 ? 45.121 26.270 -21.376 1.00 41.31 173 LYS A C 1
ATOM 1250 O O . LYS A 1 173 ? 46.047 27.101 -21.468 1.00 41.31 173 LYS A O 1
#

Secondary structure (DSSP, 8-state):
---TTEEEEETTEEEEGGG--TTPEEEBSSTT-SEEE----------------TTSEEEE--SSSPPEEEEEEETTTHHHHTSSSGGGSHHHHHHHH-HHHHHHHIIIIIHHHHHHHHHHHHHHHHHS-HHHHHHHHHHHHHHHHHHHHHHHHHHHHHHHHHHHHHHHHHTT-

pLDDT: mean 85.17, std 14.14, range [39.06, 97.88]

Solvent-accessible surface area (backbone atoms only — not comparable to full-atom values): 9907 Å² total; per-residue (Å²): 116,79,57,59,48,34,20,29,28,42,75,87,39,80,39,37,46,67,74,64,50,72,70,42,35,36,32,39,60,43,98,89,46,73,56,45,67,32,83,74,86,86,86,85,88,78,89,85,86,79,70,81,48,99,71,18,48,39,71,50,51,47,102,85,50,76,36,27,38,25,42,42,26,37,66,92,42,27,72,54,44,62,38,77,58,52,84,72,34,60,38,47,54,49,32,71,76,37,52,72,59,41,50,50,45,36,68,77,66,39,46,75,52,42,72,68,42,48,72,54,51,55,54,48,58,72,71,43,57,67,71,58,44,52,52,50,53,53,53,50,30,53,51,49,34,52,50,48,49,53,55,53,46,61,69,42,49,67,54,64,55,46,55,58,53,58,52,53,61,64,75,73,111

Radius of gyration: 21.21 Å; Cα contacts (8 Å, |Δi|>4): 189; chains: 1; bounding box: 62×45×50 Å

Organism: NCBI:txid127549

Sequence (173 aa):
EVTPDHMLLLNGVFAPARTARVGALLSAGAPTADAYAIAAISHRRGGITNPLTDTGTILAADASGDPIVAATGNEWLADVLLSAHPRRTLSYALARAFPANAQAYYDEALEALFDVALPHLAVLKAALPLPLTTLFLAAADVALGVGFSVFSLGRFAPLALAAPLAAMHRAAK